Protein AF-A0A3S3JLZ1-F1 (afdb_monomer_lite)

Secondary structure (DSSP, 8-state):
--HHHHHHHHHHHHHHHHTTTTT-TTSS----HHHHHHHHGGGS-TTTHHHHHHHHHHHHHHHHHHHTS---

Sequence (72 aa):
MGIFSDLDKKLTENLYAHGNDLIDPAADLPESVEERVELLMPFVQAEARELVRSQILGLIHEYRNEESAPSS

Structure (mmCIF, N/CA/C/O backbone):
data_AF-A0A3S3JLZ1-F1
#
_entry.id   AF-A0A3S3JLZ1-F1
#
loop_
_atom_site.group_PDB
_atom_site.id
_atom_site.type_symbol
_atom_site.label_atom_id
_atom_site.label_alt_id
_atom_site.label_comp_id
_atom_site.label_asym_id
_atom_site.label_entity_id
_atom_site.label_seq_id
_atom_site.pdbx_PDB_ins_code
_atom_site.Cartn_x
_atom_site.Cartn_y
_atom_site.Cartn_z
_atom_site.occupancy
_atom_site.B_iso_or_equiv
_atom_site.auth_seq_id
_atom_site.auth_comp_id
_atom_site.auth_asym_id
_atom_site.auth_atom_id
_atom_site.pdbx_PDB_model_num
ATOM 1 N N . MET A 1 1 ? 15.229 -29.146 17.243 1.00 56.44 1 MET A N 1
ATOM 2 C CA . MET A 1 1 ? 15.320 -28.233 16.085 1.00 56.44 1 MET A CA 1
ATOM 3 C C . MET A 1 1 ? 14.495 -27.019 16.437 1.00 56.44 1 MET A C 1
ATOM 5 O O . MET A 1 1 ? 13.364 -27.192 16.866 1.00 56.44 1 MET A O 1
ATOM 9 N N . GLY A 1 2 ? 15.138 -25.856 16.495 1.00 74.62 2 GLY A N 1
ATOM 10 C CA . GLY A 1 2 ? 14.567 -24.651 17.091 1.00 74.62 2 GLY A CA 1
ATOM 11 C C . GLY A 1 2 ? 13.833 -23.807 16.059 1.00 74.62 2 GLY A C 1
ATOM 12 O O . GLY A 1 2 ? 14.142 -23.861 14.881 1.00 74.62 2 GLY A O 1
ATOM 13 N N . ILE A 1 3 ? 12.922 -22.964 16.525 1.00 68.44 3 ILE A N 1
ATOM 14 C CA . ILE A 1 3 ? 12.149 -21.986 15.741 1.00 68.44 3 ILE A CA 1
ATOM 15 C C . ILE A 1 3 ? 12.940 -21.236 14.646 1.00 68.44 3 ILE A C 1
ATOM 17 O O . ILE A 1 3 ? 12.391 -20.917 13.596 1.00 68.44 3 ILE A O 1
ATOM 21 N N . PHE A 1 4 ? 14.237 -20.992 14.856 1.00 69.81 4 PHE A N 1
ATOM 22 C CA . PHE A 1 4 ? 15.110 -20.325 13.890 1.00 69.81 4 PHE A CA 1
ATOM 23 C C . PHE A 1 4 ? 15.472 -21.199 12.682 1.00 69.81 4 PHE A C 1
ATOM 25 O O . PHE A 1 4 ? 15.582 -20.671 11.582 1.00 69.81 4 PHE A O 1
ATOM 32 N N . SER A 1 5 ? 15.596 -22.523 12.846 1.00 74.25 5 SER A N 1
ATOM 33 C CA . SER A 1 5 ? 15.844 -23.429 11.714 1.00 74.25 5 SER A CA 1
ATOM 34 C C . SER A 1 5 ? 14.623 -23.559 10.807 1.00 74.25 5 SER A C 1
ATOM 36 O O . SER A 1 5 ? 14.764 -23.722 9.600 1.00 74.25 5 SER A O 1
ATOM 38 N N . ASP A 1 6 ? 13.423 -23.452 11.377 1.00 78.56 6 ASP A N 1
ATOM 39 C CA . ASP A 1 6 ? 12.183 -23.510 10.601 1.00 78.56 6 ASP A CA 1
ATOM 40 C C . ASP A 1 6 ? 11.951 -22.214 9.817 1.00 78.56 6 ASP A C 1
ATOM 42 O O . ASP A 1 6 ? 11.426 -22.248 8.705 1.00 78.56 6 ASP A O 1
ATOM 46 N N . LEU A 1 7 ? 12.369 -21.072 10.374 1.00 77.12 7 LEU A N 1
ATOM 47 C CA . LEU A 1 7 ? 12.346 -19.784 9.683 1.00 77.12 7 LEU A CA 1
ATOM 48 C C . LEU A 1 7 ? 13.333 -19.760 8.511 1.00 77.12 7 LEU A C 1
ATOM 50 O O . LEU A 1 7 ? 12.952 -19.384 7.407 1.00 77.12 7 LEU A O 1
ATOM 54 N N . ASP A 1 8 ? 14.568 -20.204 8.738 1.00 79.88 8 ASP A N 1
ATOM 55 C CA . ASP A 1 8 ? 15.619 -20.242 7.715 1.00 79.88 8 ASP A CA 1
ATOM 56 C C . ASP A 1 8 ? 15.247 -21.171 6.548 1.00 79.88 8 ASP A C 1
ATOM 58 O O . ASP A 1 8 ? 15.378 -20.819 5.373 1.00 79.88 8 ASP A O 1
ATOM 62 N N . LYS A 1 9 ? 14.646 -22.323 6.871 1.00 84.19 9 LYS A N 1
ATOM 63 C CA . LYS A 1 9 ? 14.089 -23.242 5.879 1.00 84.19 9 LYS A CA 1
ATOM 64 C C . LYS A 1 9 ? 12.968 -22.594 5.063 1.00 8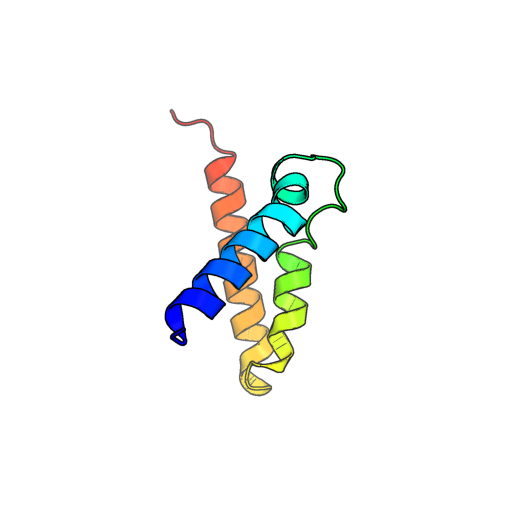4.19 9 LYS A C 1
ATOM 66 O O . LYS A 1 9 ? 13.005 -22.662 3.840 1.00 84.19 9 LYS A O 1
ATOM 71 N N . LYS A 1 10 ? 12.014 -21.914 5.710 1.00 81.81 10 LYS A N 1
ATOM 72 C CA . LYS A 1 10 ? 10.909 -21.222 5.018 1.00 81.81 10 LYS A CA 1
ATOM 73 C C . LYS A 1 10 ? 11.379 -20.073 4.128 1.00 81.81 10 LYS A C 1
ATOM 75 O O . LYS A 1 10 ? 10.789 -19.848 3.073 1.00 81.81 10 LYS A O 1
ATOM 80 N N . LEU A 1 11 ? 12.406 -19.340 4.554 1.00 79.31 11 LEU A N 1
ATOM 81 C CA . LEU A 1 11 ? 13.012 -18.263 3.769 1.00 79.31 11 LEU A CA 1
ATOM 82 C C . LEU A 1 11 ? 13.731 -18.822 2.542 1.00 79.31 11 LE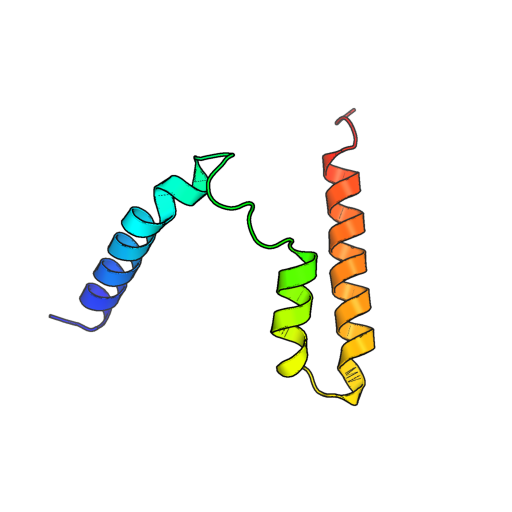U A C 1
ATOM 84 O O . LEU A 1 11 ? 13.533 -18.328 1.436 1.00 79.31 11 LEU A O 1
ATOM 88 N N . THR A 1 12 ? 14.496 -19.896 2.731 1.00 82.25 12 THR A N 1
ATOM 89 C CA . THR A 1 12 ? 15.180 -20.599 1.642 1.00 82.25 12 THR A CA 1
ATOM 90 C C . THR A 1 12 ? 14.173 -21.163 0.638 1.00 82.25 12 THR A C 1
ATOM 92 O O . THR A 1 12 ? 14.320 -20.956 -0.561 1.00 82.25 12 THR A O 1
ATOM 95 N N . GLU A 1 13 ? 13.110 -21.817 1.112 1.00 82.88 13 GLU A N 1
ATOM 96 C CA . GLU A 1 13 ? 12.036 -22.348 0.264 1.00 82.88 13 GLU A CA 1
ATOM 97 C C . GLU A 1 13 ? 11.316 -21.241 -0.522 1.00 82.88 13 GLU A C 1
ATOM 99 O O . GLU A 1 13 ? 11.072 -21.416 -1.712 1.00 82.88 13 GLU A O 1
ATOM 104 N N . ASN A 1 14 ? 11.048 -20.083 0.095 1.00 77.25 14 ASN A N 1
ATOM 105 C CA . ASN A 1 14 ? 10.482 -18.923 -0.606 1.00 77.25 14 ASN A CA 1
ATOM 106 C C . ASN A 1 14 ? 11.416 -18.388 -1.691 1.00 77.25 14 ASN A C 1
ATOM 108 O O . ASN A 1 14 ? 10.967 -18.094 -2.795 1.00 77.25 14 ASN A O 1
ATOM 112 N N . LEU A 1 15 ? 12.711 -18.274 -1.390 1.00 78.25 15 LEU A N 1
ATOM 113 C CA . LEU A 1 15 ? 13.694 -17.770 -2.342 1.00 78.25 15 LEU A CA 1
ATOM 114 C C . LEU A 1 15 ? 13.848 -18.708 -3.545 1.00 78.25 15 LEU A C 1
ATOM 116 O O . LEU A 1 15 ? 13.995 -18.236 -4.664 1.00 78.25 15 LEU A O 1
ATOM 120 N N . TYR A 1 16 ? 13.778 -20.024 -3.342 1.00 74.75 16 TYR A N 1
ATOM 121 C CA . TYR A 1 16 ? 13.766 -20.981 -4.451 1.00 74.75 16 TYR A CA 1
ATOM 122 C C . TYR A 1 16 ? 12.454 -20.956 -5.240 1.00 74.75 16 TYR A C 1
ATOM 124 O O . TYR A 1 16 ? 12.489 -21.084 -6.460 1.00 74.75 16 TYR A O 1
ATOM 132 N N . ALA A 1 17 ? 11.313 -20.799 -4.56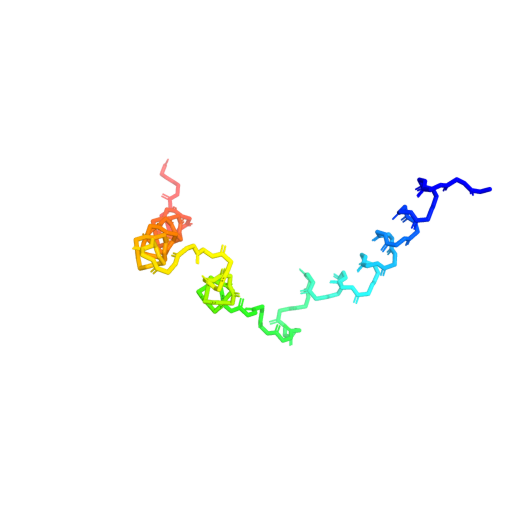4 1.00 75.12 17 ALA A N 1
ATOM 133 C CA . ALA A 1 17 ? 10.001 -20.788 -5.208 1.00 75.12 17 ALA A CA 1
ATOM 134 C C . ALA A 1 17 ? 9.767 -19.532 -6.061 1.00 75.12 17 ALA A C 1
ATOM 136 O O . ALA A 1 17 ? 9.197 -19.638 -7.139 1.00 75.12 17 ALA A O 1
ATOM 137 N N . HIS A 1 18 ? 10.241 -18.375 -5.594 1.00 67.94 18 HIS A N 1
ATOM 138 C CA . HIS A 1 18 ? 9.987 -17.066 -6.207 1.00 67.94 18 HIS A CA 1
ATOM 139 C C . HIS A 1 18 ? 11.240 -16.413 -6.798 1.00 67.94 18 HIS A C 1
ATOM 141 O O . HIS A 1 18 ? 11.180 -15.329 -7.367 1.00 67.94 18 HIS A O 1
ATOM 147 N N . GLY A 1 19 ? 12.406 -17.052 -6.677 1.00 64.00 19 GLY A N 1
ATOM 148 C CA . GLY A 1 19 ? 13.665 -16.513 -7.192 1.00 64.00 19 GLY A CA 1
ATOM 149 C C . GLY A 1 19 ? 13.680 -16.382 -8.711 1.00 64.00 19 GLY A C 1
ATOM 150 O O . GLY A 1 19 ? 14.353 -15.500 -9.233 1.00 64.00 19 GLY A O 1
ATOM 151 N N . ASN A 1 20 ? 12.914 -17.220 -9.415 1.00 59.06 20 ASN A N 1
ATOM 152 C CA . ASN A 1 20 ? 12.753 -17.109 -10.861 1.00 59.06 20 ASN A CA 1
ATOM 153 C C . ASN A 1 20 ? 11.848 -15.924 -11.242 1.00 59.06 20 ASN A C 1
ATOM 155 O O . ASN A 1 20 ? 12.149 -15.245 -12.214 1.00 59.06 20 ASN A O 1
ATOM 159 N N . ASP A 1 21 ? 10.835 -15.603 -10.427 1.00 57.75 21 ASP A N 1
ATOM 160 C CA . ASP A 1 21 ? 9.956 -14.432 -10.609 1.00 57.75 21 ASP A CA 1
ATOM 161 C C . ASP A 1 21 ? 10.723 -13.100 -10.472 1.00 57.75 21 ASP A C 1
ATOM 163 O O . ASP A 1 21 ? 10.312 -12.074 -11.004 1.00 57.75 21 ASP A O 1
ATOM 167 N N . LEU A 1 22 ? 11.870 -13.106 -9.780 1.00 57.03 22 LEU A N 1
ATOM 168 C CA . LEU A 1 22 ? 12.759 -11.943 -9.657 1.00 57.03 22 LEU A CA 1
ATOM 169 C C . LEU A 1 22 ? 13.663 -11.726 -10.885 1.00 57.03 22 LEU A C 1
ATOM 171 O O . LEU A 1 22 ? 14.263 -10.659 -11.010 1.00 57.03 22 LEU A O 1
ATOM 175 N N . ILE A 1 23 ? 13.823 -12.736 -11.748 1.00 58.03 23 ILE A N 1
ATOM 176 C CA . ILE A 1 23 ? 14.792 -12.741 -12.863 1.00 58.03 23 ILE A CA 1
ATOM 177 C C . ILE A 1 23 ? 14.085 -12.886 -14.221 1.00 58.03 23 ILE A C 1
ATOM 179 O O . ILE A 1 23 ? 14.649 -12.501 -15.246 1.00 58.03 23 ILE A O 1
ATOM 183 N N . ASP A 1 24 ? 12.860 -13.411 -14.244 1.00 52.91 24 ASP A N 1
ATOM 184 C CA . ASP A 1 24 ? 12.058 -13.584 -15.449 1.00 52.91 24 ASP A CA 1
ATOM 185 C C . ASP A 1 24 ? 11.220 -12.321 -15.739 1.00 52.91 24 ASP A C 1
ATOM 187 O O . ASP A 1 24 ? 10.242 -12.057 -15.041 1.00 52.91 24 ASP A O 1
ATOM 191 N N . PRO A 1 25 ? 11.544 -11.540 -16.789 1.00 53.06 25 PRO A N 1
ATOM 192 C CA . PRO A 1 25 ? 10.760 -10.369 -17.185 1.00 53.06 25 PRO A CA 1
ATOM 193 C C . PRO A 1 25 ? 9.350 -10.710 -17.709 1.00 53.06 25 PRO A C 1
ATOM 195 O O . PRO A 1 25 ? 8.592 -9.793 -18.026 1.00 53.06 25 PRO A O 1
ATOM 198 N N . ALA A 1 26 ? 9.014 -11.999 -17.846 1.00 52.03 26 ALA A N 1
ATOM 199 C CA . ALA A 1 26 ? 7.713 -12.510 -18.266 1.00 52.03 26 ALA A CA 1
ATOM 200 C C . ALA A 1 26 ? 7.005 -13.374 -17.200 1.00 52.03 26 ALA A C 1
ATOM 202 O O . ALA A 1 26 ? 5.888 -13.828 -17.464 1.00 52.03 26 ALA A O 1
ATOM 203 N N . ALA A 1 27 ? 7.599 -13.589 -16.017 1.00 54.31 27 ALA A N 1
ATOM 204 C CA . ALA A 1 27 ? 6.842 -14.076 -14.864 1.00 54.31 27 ALA A CA 1
ATOM 205 C C . ALA A 1 27 ? 5.821 -12.993 -14.518 1.00 54.31 27 ALA A C 1
ATOM 207 O O . ALA A 1 27 ? 6.214 -11.829 -14.445 1.00 54.31 27 ALA A O 1
ATOM 208 N N . ASP A 1 28 ? 4.537 -13.369 -14.435 1.00 55.69 28 ASP A N 1
ATOM 209 C CA . ASP A 1 28 ? 3.372 -12.485 -14.281 1.00 55.69 28 ASP A CA 1
ATOM 210 C C . ASP A 1 28 ? 3.764 -11.120 -13.716 1.00 55.69 28 ASP A C 1
ATOM 212 O O . ASP A 1 28 ? 4.177 -11.040 -12.556 1.00 55.69 28 ASP A O 1
ATOM 216 N N . LEU A 1 29 ? 3.712 -10.090 -14.581 1.00 48.62 29 LEU A N 1
ATOM 217 C CA . LEU A 1 29 ? 4.131 -8.720 -14.271 1.00 48.62 29 LEU A CA 1
ATOM 218 C C . LEU A 1 29 ? 3.768 -8.421 -12.816 1.00 48.62 29 LEU A C 1
ATOM 220 O O . LEU A 1 29 ? 2.584 -8.561 -12.488 1.00 48.62 29 LEU A O 1
ATOM 224 N N . PRO A 1 30 ? 4.744 -8.074 -11.952 1.00 61.69 30 PRO A N 1
ATOM 225 C CA . PRO A 1 30 ? 4.459 -7.849 -10.550 1.00 61.69 30 PRO A CA 1
ATOM 226 C C . PRO A 1 30 ? 3.286 -6.885 -10.475 1.00 61.69 30 PRO A C 1
ATOM 228 O O . PRO A 1 30 ? 3.330 -5.827 -11.112 1.00 61.69 30 PRO A O 1
ATOM 231 N N . GLU A 1 31 ? 2.233 -7.319 -9.772 1.00 60.81 31 GLU A N 1
ATOM 232 C CA . GLU A 1 31 ? 1.046 -6.520 -9.476 1.00 60.81 31 GLU A CA 1
ATOM 233 C C . GLU A 1 31 ? 1.512 -5.087 -9.247 1.00 60.81 31 GLU A C 1
ATOM 235 O O . GLU A 1 31 ? 2.434 -4.861 -8.447 1.00 60.81 31 GLU A O 1
ATOM 240 N N . SER A 1 32 ? 0.984 -4.160 -10.051 1.00 79.06 32 SER A N 1
ATOM 241 C CA . SER A 1 32 ? 1.534 -2.809 -10.102 1.00 79.06 32 SER A CA 1
ATOM 242 C C . SER A 1 32 ? 1.602 -2.267 -8.678 1.00 79.06 32 SER A C 1
ATOM 244 O O . SER A 1 32 ? 0.745 -2.571 -7.843 1.00 79.06 32 SER A O 1
ATOM 246 N N . VAL A 1 33 ? 2.651 -1.513 -8.345 1.00 80.12 33 VAL A N 1
ATOM 247 C CA . VAL A 1 33 ? 2.817 -1.003 -6.974 1.00 80.12 33 VAL A CA 1
ATOM 248 C C . VAL A 1 33 ? 1.542 -0.266 -6.540 1.00 80.12 33 VAL A C 1
ATOM 250 O O . VAL A 1 33 ? 1.127 -0.354 -5.389 1.00 80.12 33 VAL A O 1
ATOM 253 N N . GLU A 1 34 ? 0.862 0.368 -7.492 1.00 84.50 34 GLU A N 1
ATOM 254 C CA . GLU A 1 34 ? -0.461 0.962 -7.370 1.00 84.50 34 GLU A CA 1
ATOM 255 C C . GLU A 1 34 ? -1.564 -0.041 -6.960 1.00 84.50 34 GLU A C 1
ATOM 257 O O . GLU A 1 34 ? -2.284 0.215 -5.997 1.00 84.50 34 GLU A O 1
ATOM 262 N N . GLU A 1 35 ? -1.685 -1.199 -7.613 1.00 86.94 35 GLU A N 1
ATOM 263 C CA . GLU A 1 35 ? -2.618 -2.273 -7.219 1.00 86.94 35 GLU A CA 1
ATOM 264 C C . GLU A 1 35 ? -2.299 -2.829 -5.823 1.00 86.94 35 GLU A C 1
ATOM 266 O O . GLU A 1 35 ? -3.198 -3.044 -5.004 1.00 86.94 35 GLU A O 1
ATOM 271 N N . ARG A 1 36 ? -1.009 -2.968 -5.495 1.00 88.19 36 ARG A N 1
ATOM 272 C CA . ARG A 1 36 ? -0.566 -3.380 -4.158 1.00 88.19 36 ARG A CA 1
ATOM 273 C C . ARG A 1 36 ? -1.002 -2.385 -3.081 1.00 88.19 36 ARG A C 1
ATOM 275 O O . ARG A 1 36 ? -1.379 -2.794 -1.983 1.00 88.19 36 ARG A O 1
ATOM 282 N N . VAL A 1 37 ? -0.959 -1.087 -3.381 1.00 90.75 37 VAL A N 1
ATOM 283 C CA . VAL A 1 37 ? -1.435 -0.027 -2.480 1.00 90.75 37 VAL A CA 1
ATOM 284 C C . VAL A 1 37 ? -2.930 -0.188 -2.215 1.00 90.75 37 VAL A C 1
ATOM 286 O O . VAL A 1 37 ? -3.333 -0.141 -1.051 1.00 90.75 37 VAL A O 1
ATOM 289 N N . GLU A 1 38 ? -3.742 -0.464 -3.238 1.00 92.75 38 GLU A N 1
ATOM 290 C CA . GLU A 1 38 ? -5.183 -0.699 -3.061 1.00 92.75 38 GLU A CA 1
ATOM 291 C C . GLU A 1 38 ? -5.476 -1.885 -2.137 1.00 92.75 38 GLU A C 1
ATOM 293 O O . GLU A 1 38 ? -6.317 -1.778 -1.238 1.00 92.75 38 GLU A O 1
ATOM 298 N N . LEU A 1 39 ? -4.743 -2.994 -2.286 1.00 93.81 39 LEU A N 1
ATOM 299 C CA . LEU A 1 39 ? -4.896 -4.174 -1.426 1.00 93.81 39 LEU A CA 1
ATOM 300 C C . LEU A 1 39 ? -4.603 -3.893 0.054 1.00 93.81 39 LEU A C 1
ATOM 302 O O . LEU A 1 39 ? -5.115 -4.597 0.929 1.00 93.81 39 LEU A O 1
ATOM 306 N N . LEU A 1 40 ? -3.792 -2.875 0.352 1.00 92.69 40 LEU A N 1
ATOM 307 C CA . LEU A 1 40 ? -3.413 -2.509 1.717 1.00 92.69 40 LEU A CA 1
ATOM 308 C C . LEU A 1 40 ? -4.368 -1.494 2.362 1.00 92.69 40 LEU A C 1
ATOM 310 O O . LEU A 1 40 ? -4.412 -1.397 3.592 1.00 92.69 40 LEU A O 1
ATOM 314 N N . MET A 1 41 ? -5.182 -0.779 1.579 1.00 95.88 41 MET A N 1
ATOM 315 C CA . MET A 1 41 ? -6.124 0.225 2.097 1.00 95.88 41 MET A CA 1
ATOM 316 C C . MET A 1 41 ? -7.112 -0.291 3.158 1.00 95.88 41 MET A C 1
ATOM 318 O O . MET A 1 41 ? -7.427 0.468 4.081 1.00 95.88 41 MET A O 1
ATOM 322 N N . PRO A 1 42 ? -7.583 -1.555 3.135 1.00 96.62 42 PRO A N 1
ATOM 323 C CA . PRO A 1 42 ? -8.442 -2.088 4.191 1.00 96.62 42 PRO A CA 1
ATOM 324 C C . PRO A 1 42 ? -7.822 -2.063 5.597 1.00 96.62 42 PRO A C 1
ATOM 326 O O . PRO A 1 42 ? -8.573 -1.955 6.567 1.00 96.62 42 PRO A O 1
ATOM 329 N N . PHE A 1 43 ? -6.489 -2.112 5.719 1.00 96.25 43 PHE A N 1
ATOM 330 C CA . PHE A 1 43 ? -5.777 -2.061 7.006 1.00 96.25 43 PHE A CA 1
ATOM 331 C C . PHE A 1 43 ? -5.655 -0.643 7.583 1.00 96.25 43 PHE A C 1
ATOM 333 O O . PHE A 1 43 ? -5.301 -0.477 8.750 1.00 96.25 43 PHE A O 1
ATOM 340 N N . VAL A 1 44 ? -5.967 0.383 6.788 1.00 95.69 44 VAL A N 1
ATOM 341 C CA . VAL A 1 44 ? -5.995 1.785 7.214 1.00 95.69 44 VAL A CA 1
ATOM 342 C C . VAL A 1 44 ? -7.392 2.134 7.737 1.00 95.69 44 VAL A C 1
ATOM 344 O O . VAL A 1 44 ? -8.407 1.676 7.194 1.00 95.69 44 VAL A O 1
ATOM 347 N N . GLN A 1 45 ? -7.452 2.964 8.786 1.00 97.44 45 GLN A N 1
ATOM 348 C CA . GLN A 1 45 ? -8.711 3.517 9.301 1.00 97.44 45 GLN A CA 1
ATOM 349 C C . GLN A 1 45 ? -9.489 4.217 8.184 1.00 97.44 45 GLN A C 1
ATOM 351 O O . GLN A 1 45 ? -8.897 4.924 7.367 1.00 97.44 45 GLN A O 1
ATOM 356 N N . ALA A 1 46 ? -10.808 4.020 8.143 1.00 97.00 46 ALA A N 1
ATOM 357 C CA . ALA A 1 46 ? -11.645 4.446 7.023 1.00 97.00 46 ALA A CA 1
ATOM 358 C C . ALA A 1 46 ? -11.517 5.949 6.726 1.00 97.00 46 ALA A C 1
ATOM 360 O O . ALA A 1 46 ? -11.459 6.340 5.563 1.00 97.00 46 ALA A O 1
ATOM 361 N N . GLU A 1 47 ? -11.393 6.767 7.769 1.00 97.25 47 GLU A N 1
ATOM 362 C CA . GLU A 1 47 ? -11.281 8.224 7.698 1.00 97.25 47 GLU A CA 1
ATOM 363 C C . GLU A 1 47 ? -9.938 8.689 7.113 1.00 97.25 47 GLU A C 1
ATOM 365 O O . GLU A 1 47 ? -9.843 9.796 6.589 1.00 97.25 47 GLU A O 1
ATOM 370 N N . ALA A 1 48 ? -8.899 7.851 7.186 1.00 97.00 48 ALA A N 1
ATOM 371 C CA . ALA A 1 48 ? -7.543 8.174 6.745 1.00 97.00 48 ALA A CA 1
ATOM 372 C C . ALA A 1 48 ? -7.165 7.551 5.388 1.00 97.00 48 ALA A C 1
ATOM 374 O O . ALA A 1 48 ? -6.128 7.911 4.831 1.00 97.00 48 ALA A O 1
ATOM 375 N N . ARG A 1 49 ? -7.978 6.635 4.842 1.00 96.56 49 ARG A N 1
ATOM 376 C CA . ARG A 1 49 ? -7.652 5.852 3.632 1.00 96.56 49 ARG A CA 1
ATOM 377 C C . ARG A 1 49 ? -7.246 6.711 2.444 1.00 96.56 49 ARG A C 1
ATOM 379 O O . ARG A 1 49 ? -6.182 6.487 1.884 1.00 96.56 49 ARG A O 1
ATOM 386 N N . GLU A 1 50 ? -8.046 7.715 2.098 1.00 96.62 50 GLU A N 1
ATOM 387 C CA . GLU A 1 50 ? -7.778 8.546 0.916 1.00 96.62 50 GLU A CA 1
ATOM 388 C C . GLU A 1 50 ? -6.495 9.379 1.073 1.00 96.62 50 GLU A C 1
ATOM 390 O O . GLU A 1 50 ? -5.703 9.528 0.140 1.00 96.62 50 GLU A O 1
ATOM 395 N N . LEU A 1 51 ? -6.238 9.874 2.286 1.00 97.44 51 LEU A N 1
ATOM 396 C CA . LEU A 1 51 ? -5.022 10.625 2.582 1.00 97.44 51 LEU A CA 1
ATOM 397 C C . LEU A 1 51 ? -3.782 9.729 2.473 1.00 97.44 51 LEU A C 1
ATOM 399 O O . LEU A 1 51 ? -2.812 10.097 1.820 1.00 97.44 51 LEU A O 1
ATOM 403 N N . VAL A 1 52 ? -3.819 8.543 3.080 1.00 96.56 52 VAL A N 1
ATOM 404 C CA . VAL A 1 52 ? -2.696 7.595 3.040 1.00 96.56 52 VAL A CA 1
ATOM 405 C C . VAL A 1 52 ? -2.446 7.108 1.612 1.00 96.56 52 VAL A C 1
ATOM 407 O O . VAL A 1 52 ? -1.305 7.107 1.155 1.00 96.56 52 VAL A O 1
ATOM 410 N N . ARG A 1 53 ? -3.511 6.770 0.880 1.00 95.69 53 ARG A N 1
ATOM 411 C CA . ARG A 1 53 ? -3.459 6.377 -0.532 1.00 95.69 53 ARG A CA 1
ATOM 412 C C . ARG A 1 53 ? -2.770 7.436 -1.390 1.00 95.69 53 ARG A C 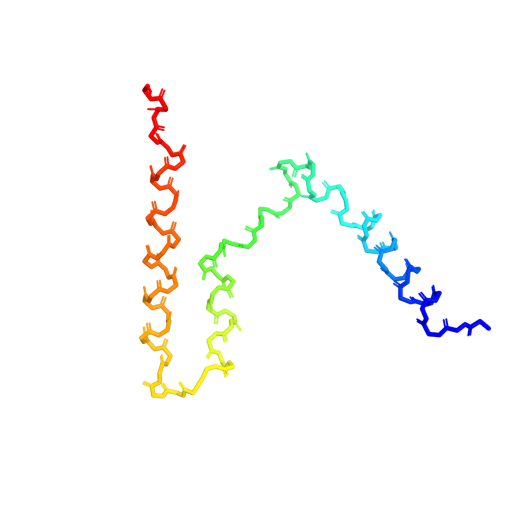1
ATOM 414 O O . ARG A 1 53 ? -1.823 7.127 -2.108 1.00 95.69 53 ARG A O 1
ATOM 421 N N . SER A 1 54 ? -3.221 8.687 -1.293 1.00 95.69 54 SER A N 1
ATOM 422 C CA . SER A 1 54 ? -2.680 9.789 -2.096 1.00 95.69 54 SER A CA 1
ATOM 423 C C . SER A 1 54 ? -1.218 10.104 -1.768 1.00 95.69 54 SER A C 1
ATOM 425 O O . SER A 1 54 ? -0.439 10.351 -2.685 1.00 95.69 54 SER A O 1
ATOM 427 N N . GLN A 1 55 ? -0.816 10.032 -0.495 1.00 95.56 55 GLN A N 1
ATOM 428 C CA . GLN A 1 55 ? 0.584 10.220 -0.099 1.00 95.56 55 GLN A CA 1
ATOM 429 C C . GLN A 1 55 ? 1.496 9.128 -0.662 1.00 95.56 55 GLN A C 1
ATOM 431 O O . GLN A 1 55 ? 2.541 9.441 -1.226 1.00 95.56 55 GLN A O 1
ATOM 436 N N . ILE A 1 56 ?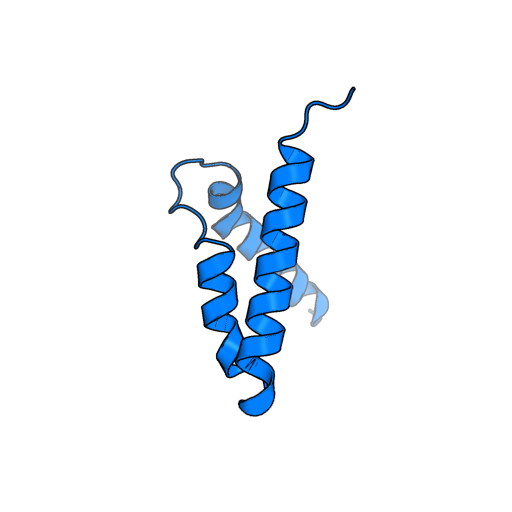 1.098 7.856 -0.551 1.00 93.56 56 ILE A N 1
ATOM 437 C CA . ILE A 1 56 ? 1.909 6.739 -1.051 1.00 93.56 56 ILE A CA 1
ATOM 438 C C . ILE A 1 56 ? 2.047 6.811 -2.577 1.00 93.56 56 ILE A C 1
ATOM 440 O O . ILE A 1 56 ? 3.158 6.706 -3.094 1.00 93.56 56 ILE A O 1
ATOM 444 N N . LEU A 1 57 ? 0.947 7.047 -3.299 1.00 90.88 57 LEU A N 1
ATOM 445 C CA . LEU A 1 57 ? 0.979 7.184 -4.759 1.00 90.88 57 LEU A CA 1
ATOM 446 C C . LEU A 1 57 ? 1.789 8.408 -5.212 1.00 90.88 57 LEU A C 1
ATOM 448 O O . LEU A 1 57 ? 2.500 8.329 -6.212 1.00 90.88 57 LEU A O 1
ATOM 452 N N . GLY A 1 58 ? 1.724 9.515 -4.465 1.00 88.38 58 GLY A N 1
ATOM 453 C CA . GLY A 1 58 ? 2.546 10.701 -4.712 1.00 88.38 58 GLY A CA 1
ATOM 454 C C . GLY A 1 58 ? 4.043 10.402 -4.620 1.00 88.38 58 GLY A C 1
ATOM 455 O O . GLY A 1 58 ? 4.7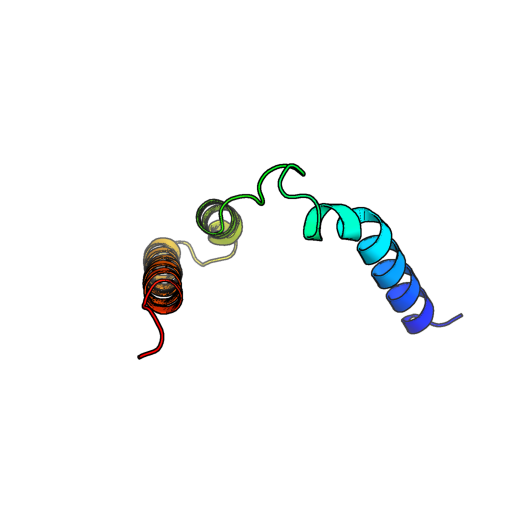83 10.737 -5.542 1.00 88.38 58 GLY A O 1
ATOM 456 N N . LEU A 1 59 ? 4.469 9.697 -3.566 1.00 88.38 59 LEU A N 1
ATOM 457 C CA . LEU A 1 59 ? 5.865 9.284 -3.383 1.00 88.38 59 LEU A CA 1
ATOM 458 C C . LEU A 1 59 ? 6.332 8.340 -4.496 1.00 88.38 59 LEU A C 1
ATOM 460 O O . LEU A 1 59 ? 7.402 8.533 -5.063 1.00 88.38 59 LEU A O 1
ATOM 464 N N . ILE A 1 60 ? 5.522 7.338 -4.852 1.00 84.62 60 ILE A N 1
ATOM 465 C CA . ILE A 1 60 ? 5.848 6.412 -5.949 1.00 84.62 60 ILE A CA 1
ATOM 466 C C . ILE A 1 60 ? 6.069 7.182 -7.254 1.00 84.62 60 ILE A C 1
ATOM 468 O O . ILE A 1 60 ? 7.024 6.908 -7.980 1.00 84.62 60 ILE A O 1
ATOM 472 N N . HIS A 1 61 ? 5.203 8.151 -7.556 1.00 80.44 61 HIS A N 1
ATOM 473 C CA . HIS A 1 61 ? 5.328 8.953 -8.767 1.00 80.44 61 HIS A CA 1
ATOM 474 C C . HIS A 1 61 ? 6.598 9.815 -8.769 1.00 80.44 61 HIS A C 1
ATOM 476 O O . HIS A 1 61 ? 7.278 9.896 -9.790 1.00 80.44 61 HIS A O 1
ATOM 482 N N . GLU A 1 62 ? 6.937 10.426 -7.634 1.00 78.44 62 GLU A N 1
ATOM 483 C CA . GLU A 1 62 ? 8.148 11.233 -7.466 1.00 78.44 62 GLU A CA 1
ATOM 484 C C . GLU A 1 62 ? 9.417 10.400 -7.711 1.00 78.44 62 GLU A C 1
ATOM 486 O O . GLU A 1 62 ? 10.206 10.728 -8.597 1.00 78.44 62 GLU A O 1
ATOM 491 N N . TYR A 1 63 ? 9.554 9.255 -7.039 1.00 73.88 63 TYR A N 1
ATOM 492 C CA . TYR A 1 63 ? 10.746 8.407 -7.155 1.00 73.88 63 TYR A CA 1
ATOM 493 C C . TYR A 1 63 ? 10.902 7.736 -8.526 1.00 73.88 63 TYR A C 1
ATOM 495 O O . TYR A 1 63 ? 12.020 7.609 -9.025 1.00 73.88 63 TYR A O 1
ATOM 503 N N . ARG A 1 64 ? 9.799 7.362 -9.191 1.00 72.56 64 ARG A N 1
ATOM 504 C CA . ARG A 1 64 ? 9.849 6.836 -10.571 1.00 72.56 64 ARG A CA 1
ATOM 505 C C . ARG A 1 64 ? 10.378 7.869 -11.570 1.00 72.56 64 ARG A C 1
ATOM 507 O O . ARG A 1 64 ? 11.042 7.508 -12.544 1.00 72.56 64 ARG A O 1
ATOM 514 N N . ASN A 1 65 ? 10.081 9.148 -11.345 1.00 59.28 65 ASN A N 1
ATOM 515 C CA . ASN A 1 65 ? 10.552 10.232 -12.203 1.00 59.28 65 ASN A CA 1
ATOM 516 C C . ASN A 1 65 ? 12.021 10.591 -11.917 1.00 59.28 65 ASN A C 1
ATOM 518 O O . ASN A 1 65 ? 12.745 10.922 -12.854 1.00 59.28 65 ASN A O 1
ATOM 522 N N . GLU A 1 66 ? 12.477 10.480 -10.665 1.00 58.75 66 GLU A N 1
ATOM 523 C CA . GLU A 1 66 ? 13.888 10.680 -10.297 1.00 58.75 66 GLU A CA 1
ATOM 524 C C . GLU A 1 66 ? 14.811 9.602 -10.883 1.00 58.75 66 GLU A C 1
ATOM 526 O O . GLU A 1 66 ? 15.874 9.929 -11.405 1.00 58.75 66 GLU A O 1
ATOM 531 N N . GLU A 1 67 ? 14.393 8.333 -10.889 1.00 54.09 67 GLU A N 1
ATOM 532 C CA . GLU A 1 67 ? 15.158 7.234 -11.506 1.00 54.09 67 GLU A CA 1
ATOM 533 C C . GLU A 1 67 ? 15.230 7.353 -13.044 1.00 54.09 67 GLU A C 1
ATOM 535 O O . GLU A 1 67 ? 16.153 6.851 -13.685 1.00 54.09 67 GLU A O 1
ATOM 540 N N . SER A 1 68 ? 14.280 8.080 -13.641 1.00 51.19 68 SER A N 1
ATOM 541 C CA . SER A 1 68 ? 14.226 8.363 -15.080 1.00 51.19 68 SER A CA 1
ATOM 542 C C . SER A 1 68 ? 15.040 9.600 -15.494 1.00 51.19 68 SER A C 1
ATOM 544 O O . SER A 1 68 ? 15.181 9.868 -16.692 1.00 51.19 68 SER A O 1
ATOM 546 N N . ALA A 1 69 ? 15.568 10.375 -14.541 1.00 47.03 69 ALA A N 1
ATOM 547 C CA . ALA A 1 69 ? 16.418 11.523 -14.831 1.00 47.03 69 ALA A CA 1
ATOM 548 C C . ALA A 1 69 ? 17.867 11.052 -15.073 1.00 47.03 69 ALA A C 1
ATOM 550 O O . ALA A 1 69 ? 18.441 10.378 -14.216 1.00 47.03 69 ALA A O 1
ATOM 551 N N . PRO A 1 70 ? 18.503 11.391 -16.213 1.00 48.28 70 PRO A N 1
ATOM 552 C CA . PRO A 1 70 ? 19.895 11.028 -16.437 1.00 48.28 70 PRO A CA 1
ATOM 553 C C . PRO A 1 70 ? 20.757 11.718 -15.380 1.00 48.28 70 PRO A C 1
ATOM 555 O O . PRO A 1 70 ? 20.760 12.948 -15.277 1.00 48.28 70 PRO A O 1
ATOM 558 N N . SER A 1 71 ? 21.484 10.918 -14.598 1.00 54.69 71 SER A N 1
ATOM 559 C CA . SER A 1 71 ? 22.523 11.400 -13.691 1.00 54.69 71 SER A CA 1
ATOM 560 C C . SER A 1 71 ? 23.473 12.294 -14.495 1.00 54.69 71 SER A C 1
ATOM 562 O O . SER A 1 71 ? 24.134 11.818 -15.419 1.00 54.69 71 SER A O 1
ATOM 564 N N . SER A 1 72 ? 23.449 13.597 -14.211 1.00 50.88 72 SER A N 1
ATOM 565 C CA . SER A 1 72 ? 24.311 14.602 -14.848 1.00 50.88 72 SER A CA 1
ATOM 566 C C . SER A 1 72 ? 25.651 14.711 -14.136 1.00 50.88 72 SER A C 1
ATOM 568 O O . SER A 1 72 ? 25.668 14.532 -12.897 1.00 50.88 72 SER A O 1
#

Radius of gyration: 17.74 Å; chains: 1; bounding box: 36×43×35 Å

pLDDT: mean 76.52, std 16.24, range [47.03, 97.44]

Foldseek 3Di:
DDPVVVVVVVVVVCCVVCVVVVVDPPNPNPCPVLNVLVVCLVVDDPVCSVVVSVVVVVVVVVVVVVVVDPDD